Protein AF-A0A7S3DSL1-F1 (afdb_monomer_lite)

Structure (mmCIF, N/CA/C/O backbone):
data_AF-A0A7S3DSL1-F1
#
_entry.id   AF-A0A7S3DSL1-F1
#
loop_
_atom_site.group_PDB
_atom_site.id
_atom_site.type_symbol
_atom_site.label_atom_id
_atom_site.label_alt_id
_atom_site.label_comp_id
_atom_site.label_asym_id
_atom_site.label_entity_id
_atom_site.label_seq_id
_atom_site.pdbx_PDB_ins_code
_atom_site.Cartn_x
_atom_site.Cartn_y
_atom_site.Cartn_z
_atom_site.occupancy
_atom_site.B_iso_or_equiv
_atom_site.auth_seq_id
_atom_site.auth_comp_id
_atom_site.auth_asym_id
_atom_site.auth_atom_id
_atom_site.pdbx_PDB_model_num
ATOM 1 N N . THR A 1 1 ? 1.094 35.594 -38.031 1.00 37.84 1 THR A N 1
ATOM 2 C CA . THR A 1 1 ? 0.456 34.319 -37.638 1.00 37.84 1 THR A CA 1
ATOM 3 C C . THR A 1 1 ? 1.541 33.277 -37.412 1.00 37.84 1 THR A C 1
ATOM 5 O O . THR A 1 1 ? 2.030 32.707 -38.375 1.00 37.84 1 THR A O 1
ATOM 8 N N . LYS A 1 2 ? 2.041 33.123 -36.176 1.00 40.94 2 LYS A N 1
ATOM 9 C CA . LYS A 1 2 ? 3.107 32.158 -35.845 1.00 40.94 2 LYS A CA 1
ATOM 10 C C . LYS A 1 2 ? 2.460 30.848 -35.399 1.00 40.94 2 LYS A C 1
ATOM 12 O O . LYS A 1 2 ? 1.844 30.806 -34.340 1.00 40.94 2 LYS A O 1
ATOM 17 N N . ILE A 1 3 ? 2.588 29.812 -36.222 1.00 50.19 3 ILE A N 1
ATOM 18 C CA . ILE A 1 3 ? 2.214 28.439 -35.879 1.00 50.19 3 ILE A CA 1
ATOM 19 C C . ILE A 1 3 ? 3.211 27.966 -34.821 1.00 50.19 3 ILE A C 1
ATOM 21 O O . ILE A 1 3 ? 4.406 27.840 -35.081 1.00 50.19 3 ILE A O 1
ATOM 25 N N . ILE A 1 4 ? 2.729 27.792 -33.596 1.00 52.78 4 ILE A N 1
ATOM 26 C CA . ILE A 1 4 ? 3.523 27.283 -32.484 1.00 52.78 4 ILE A CA 1
ATOM 27 C C . ILE A 1 4 ? 3.650 25.774 -32.717 1.00 52.78 4 ILE A C 1
ATOM 29 O O . ILE A 1 4 ? 2.688 25.033 -32.537 1.00 52.78 4 ILE A O 1
ATOM 33 N N . ASN A 1 5 ? 4.819 25.329 -33.182 1.00 42.22 5 ASN A N 1
ATOM 34 C CA . ASN A 1 5 ? 5.156 23.913 -33.313 1.00 42.22 5 ASN A CA 1
ATOM 35 C C . ASN A 1 5 ? 5.112 23.248 -31.928 1.00 42.22 5 ASN A C 1
ATOM 37 O O . ASN A 1 5 ? 6.062 23.318 -31.149 1.00 42.22 5 ASN A O 1
ATOM 41 N N . MET A 1 6 ? 4.000 22.577 -31.635 1.00 46.66 6 MET A N 1
ATOM 42 C CA . MET A 1 6 ? 3.778 21.754 -30.439 1.00 46.66 6 MET A CA 1
ATOM 43 C C . MET A 1 6 ? 4.594 20.443 -30.440 1.00 46.66 6 MET A C 1
ATOM 45 O O . MET A 1 6 ? 4.378 19.577 -29.601 1.00 46.66 6 MET A O 1
ATOM 49 N N . SER A 1 7 ? 5.546 20.285 -31.363 1.00 47.56 7 SER A N 1
ATOM 50 C CA . SER A 1 7 ? 6.381 19.092 -31.553 1.00 47.56 7 SER A CA 1
ATOM 51 C C . SER A 1 7 ? 7.770 19.174 -30.895 1.00 47.56 7 SER A C 1
ATOM 53 O O . SER A 1 7 ? 8.514 18.199 -30.918 1.00 47.56 7 SER A O 1
ATOM 55 N N . ALA A 1 8 ? 8.137 20.300 -30.269 1.00 39.91 8 ALA A N 1
ATOM 56 C CA . ALA A 1 8 ? 9.506 20.555 -29.790 1.00 39.91 8 ALA A CA 1
ATOM 57 C C . ALA A 1 8 ? 9.797 20.177 -28.315 1.00 39.91 8 ALA A C 1
ATOM 59 O O . ALA A 1 8 ? 10.796 20.627 -27.755 1.00 39.91 8 ALA A O 1
ATOM 60 N N . ARG A 1 9 ? 8.963 19.357 -27.657 1.00 39.06 9 ARG A N 1
ATOM 61 C CA . ARG A 1 9 ? 9.247 18.820 -26.303 1.00 39.06 9 ARG A CA 1
ATOM 62 C C . ARG A 1 9 ? 8.997 17.313 -26.176 1.00 39.06 9 ARG A C 1
ATOM 64 O O . ARG A 1 9 ? 8.465 16.860 -25.170 1.00 39.06 9 ARG A O 1
ATOM 71 N N . TYR A 1 10 ? 9.391 16.519 -27.169 1.00 46.62 10 TYR A N 1
ATOM 72 C CA . TYR A 1 10 ? 9.489 15.068 -26.981 1.00 46.62 10 TYR A CA 1
ATOM 73 C C . TYR A 1 10 ? 10.858 14.715 -26.380 1.00 46.62 10 TYR A C 1
ATOM 75 O O . TYR A 1 10 ? 11.764 14.241 -27.060 1.00 46.62 10 TYR A O 1
ATOM 83 N N . THR A 1 11 ? 11.040 14.995 -25.089 1.00 53.00 11 THR A N 1
ATOM 84 C CA . THR A 1 11 ? 12.021 14.251 -24.289 1.00 53.00 11 THR A CA 1
ATOM 85 C C . THR A 1 11 ? 11.502 12.813 -24.173 1.00 53.00 11 THR A C 1
ATOM 87 O O . THR A 1 11 ? 10.331 12.660 -23.818 1.00 53.00 11 THR A O 1
ATOM 90 N N . PRO A 1 12 ? 12.295 11.762 -24.466 1.00 56.28 12 PRO A N 1
ATOM 91 C CA . PRO A 1 12 ? 11.848 10.384 -24.250 1.00 56.28 12 PRO A CA 1
ATOM 92 C C . PRO A 1 12 ? 11.369 10.265 -22.794 1.00 56.28 12 PRO A C 1
ATOM 94 O O . PRO A 1 12 ? 12.106 10.698 -21.906 1.00 56.28 12 PRO A O 1
ATOM 97 N N . PRO A 1 13 ? 10.145 9.770 -22.524 1.00 61.69 13 PRO A N 1
ATOM 98 C CA . PRO A 1 13 ? 9.436 10.143 -21.302 1.00 61.69 13 PRO A CA 1
ATOM 99 C C . PRO A 1 13 ? 10.166 9.730 -20.022 1.00 61.69 13 PRO A C 1
ATOM 101 O O . PRO A 1 13 ? 10.073 10.454 -19.045 1.00 61.69 13 PRO A O 1
ATOM 104 N N . PHE A 1 14 ? 10.978 8.670 -20.029 1.00 59.69 14 PHE A N 1
ATOM 105 C CA . PHE A 1 14 ? 11.899 8.328 -18.942 1.00 59.69 14 PHE A CA 1
ATOM 106 C C . PHE A 1 14 ? 13.030 7.445 -19.483 1.00 59.69 14 PHE A C 1
ATOM 108 O O . PHE A 1 14 ? 12.778 6.579 -20.325 1.00 59.69 14 PHE A O 1
ATOM 115 N N . SER A 1 15 ? 14.259 7.605 -18.977 1.00 70.44 15 SER A N 1
ATOM 116 C CA . SER A 1 15 ? 15.346 6.642 -19.221 1.00 70.44 15 SER A CA 1
ATOM 117 C C . SER A 1 15 ? 14.955 5.252 -18.698 1.00 70.44 15 SER A C 1
ATOM 119 O O . SER A 1 15 ? 14.213 5.138 -17.720 1.00 70.44 15 SER A O 1
ATOM 121 N N . VAL A 1 16 ? 15.479 4.180 -19.303 1.00 68.44 16 VAL A N 1
ATOM 122 C CA . VAL A 1 16 ? 15.173 2.783 -18.922 1.00 68.44 16 VAL A CA 1
ATOM 123 C C . VAL A 1 16 ? 15.426 2.536 -17.426 1.00 68.44 16 VAL A C 1
ATOM 125 O O . VAL A 1 16 ? 14.708 1.778 -16.776 1.00 68.44 16 VAL A O 1
ATOM 128 N N . THR A 1 17 ? 16.415 3.223 -16.848 1.00 69.44 17 THR A N 1
ATOM 129 C CA . THR A 1 17 ? 16.715 3.179 -15.409 1.00 69.44 17 THR A CA 1
ATOM 130 C C . THR A 1 17 ? 15.630 3.855 -14.568 1.00 69.44 17 THR A C 1
ATOM 132 O O . THR A 1 17 ? 15.225 3.313 -13.544 1.00 69.44 17 THR A O 1
ATOM 135 N N . GLN A 1 18 ? 15.107 5.002 -15.007 1.00 69.88 18 GLN A N 1
ATOM 136 C CA . GLN A 1 18 ? 14.038 5.714 -14.298 1.00 69.88 18 GLN A CA 1
ATOM 137 C C . GLN A 1 18 ? 12.729 4.913 -14.310 1.00 69.88 18 GLN A C 1
ATOM 139 O O . GLN A 1 18 ? 12.065 4.828 -13.280 1.00 69.88 18 GLN A O 1
ATOM 144 N N . GLN A 1 19 ? 12.404 4.242 -15.420 1.00 66.69 19 GLN A N 1
ATOM 145 C CA . GLN A 1 19 ? 11.225 3.367 -15.510 1.00 66.69 19 GLN A CA 1
ATOM 146 C C . GLN A 1 19 ? 11.298 2.196 -14.517 1.00 66.69 19 GLN A C 1
ATOM 148 O O . GLN A 1 19 ? 10.301 1.852 -13.883 1.00 66.69 19 GLN A O 1
ATOM 153 N N . LYS A 1 20 ? 12.489 1.612 -14.323 1.00 67.75 20 LYS A N 1
ATOM 154 C CA . LYS A 1 20 ? 12.708 0.544 -13.332 1.00 67.75 20 LYS A CA 1
ATOM 155 C C . LYS A 1 20 ? 12.532 1.039 -11.898 1.00 67.75 20 LYS A C 1
ATOM 157 O O . LYS A 1 20 ? 11.908 0.355 -11.091 1.00 67.75 20 LYS A O 1
ATOM 162 N N . VAL A 1 21 ? 13.054 2.226 -11.582 1.00 74.25 21 VAL A N 1
ATOM 163 C CA . VAL A 1 21 ? 12.920 2.820 -10.242 1.00 74.25 21 VAL A CA 1
ATOM 164 C C . VAL A 1 21 ? 11.455 3.119 -9.935 1.00 74.25 21 VAL A C 1
ATOM 166 O O . VAL A 1 21 ? 10.965 2.721 -8.881 1.00 74.25 21 VAL A O 1
ATOM 169 N N . LEU A 1 22 ? 10.727 3.720 -10.877 1.00 71.50 22 LEU A N 1
ATOM 170 C CA . LEU A 1 22 ? 9.297 4.008 -10.728 1.00 71.50 22 LEU A CA 1
ATOM 171 C C . LEU A 1 22 ? 8.450 2.742 -10.538 1.00 71.50 22 LEU A C 1
ATOM 173 O O . LEU A 1 22 ? 7.435 2.789 -9.853 1.00 71.50 22 LEU A O 1
ATOM 177 N N . ALA A 1 23 ? 8.880 1.603 -11.086 1.00 72.50 23 ALA A N 1
ATOM 178 C CA . ALA A 1 23 ? 8.221 0.319 -10.873 1.00 72.50 23 ALA A CA 1
ATOM 179 C C . ALA A 1 23 ? 8.539 -0.320 -9.505 1.00 72.50 23 ALA A C 1
ATOM 181 O O . ALA A 1 23 ? 7.734 -1.095 -8.981 1.00 72.50 23 ALA A O 1
ATOM 182 N N . PHE A 1 24 ? 9.708 -0.027 -8.927 1.00 76.75 24 PHE A N 1
ATOM 183 C CA . PHE A 1 24 ? 10.189 -0.653 -7.691 1.00 76.75 24 PHE A CA 1
ATOM 184 C C . PHE A 1 24 ? 9.852 0.146 -6.426 1.00 76.75 24 PHE A C 1
ATOM 186 O O . PHE A 1 24 ? 9.494 -0.447 -5.410 1.00 76.75 24 PHE A O 1
ATOM 193 N N . VAL A 1 25 ? 9.899 1.479 -6.494 1.00 78.81 25 VAL A N 1
ATOM 194 C CA . VAL A 1 25 ? 9.523 2.386 -5.393 1.00 78.81 25 VAL A CA 1
ATOM 195 C C . VAL A 1 25 ? 8.156 2.040 -4.786 1.00 78.81 25 VAL A C 1
ATOM 197 O O . VAL A 1 25 ? 8.104 1.794 -3.579 1.00 78.81 25 VAL A O 1
ATOM 200 N N . PRO A 1 26 ? 7.060 1.928 -5.567 1.00 76.44 26 PRO A N 1
ATOM 201 C CA . PRO A 1 26 ? 5.760 1.606 -4.997 1.00 76.44 26 PRO A CA 1
ATOM 202 C C . PRO A 1 26 ? 5.740 0.212 -4.375 1.00 76.44 26 PRO A C 1
ATOM 204 O O . PRO A 1 26 ? 4.996 0.012 -3.428 1.00 76.44 26 PRO A O 1
ATOM 207 N N . LYS A 1 27 ? 6.574 -0.741 -4.812 1.00 77.00 27 LYS A N 1
ATOM 208 C CA . LYS A 1 27 ? 6.649 -2.063 -4.175 1.00 77.00 27 LYS A CA 1
ATOM 209 C C . LYS A 1 27 ? 7.203 -1.937 -2.759 1.00 77.00 27 LYS A C 1
ATOM 211 O O . LYS A 1 27 ? 6.514 -2.291 -1.809 1.00 77.00 27 LYS A O 1
ATOM 216 N N . VAL A 1 28 ? 8.390 -1.352 -2.598 1.00 80.69 28 VAL A N 1
ATOM 217 C CA . VAL A 1 28 ? 9.046 -1.250 -1.281 1.00 80.69 28 VAL A CA 1
ATOM 218 C C . VAL A 1 28 ? 8.201 -0.447 -0.291 1.00 80.69 28 VAL A C 1
ATOM 220 O O . VAL A 1 28 ? 7.955 -0.906 0.829 1.00 80.69 28 VAL A O 1
ATOM 223 N N . THR A 1 29 ? 7.687 0.710 -0.712 1.00 82.50 29 THR A N 1
ATOM 224 C CA . THR A 1 29 ? 6.829 1.544 0.141 1.00 82.50 29 THR A CA 1
ATOM 225 C C . THR A 1 29 ? 5.541 0.813 0.526 1.00 82.50 29 THR A C 1
ATOM 227 O O . THR A 1 29 ? 5.133 0.859 1.686 1.00 82.50 29 THR A O 1
ATOM 230 N N . SER A 1 30 ? 4.943 0.061 -0.404 1.00 78.62 30 SER A N 1
ATOM 231 C CA . SER A 1 30 ? 3.721 -0.700 -0.122 1.00 78.62 30 SER A CA 1
ATOM 232 C C . SER A 1 30 ? 3.956 -1.888 0.799 1.00 78.62 30 SER A C 1
ATOM 234 O O . SER A 1 30 ? 3.112 -2.152 1.648 1.00 78.62 30 SER A O 1
ATOM 236 N N . SER A 1 31 ? 5.087 -2.596 0.690 1.00 82.94 31 SER A N 1
ATOM 237 C CA . SER A 1 31 ? 5.396 -3.687 1.626 1.00 82.94 31 SER A CA 1
ATOM 238 C C . SER A 1 31 ? 5.512 -3.191 3.063 1.00 82.94 31 SER A C 1
ATOM 240 O O . SER A 1 31 ? 4.964 -3.818 3.967 1.00 82.94 31 SER A O 1
ATOM 242 N N . LEU A 1 32 ? 6.165 -2.043 3.273 1.00 83.75 32 LEU A N 1
ATOM 243 C CA . LEU A 1 32 ? 6.340 -1.486 4.610 1.00 83.75 32 LEU A CA 1
ATOM 244 C C . LEU A 1 32 ? 5.003 -1.005 5.194 1.00 83.75 32 LEU A C 1
ATOM 246 O O . LEU A 1 32 ? 4.693 -1.317 6.344 1.00 83.75 32 LEU A O 1
ATOM 250 N N . SER A 1 33 ? 4.184 -0.320 4.386 1.00 82.81 33 SER A N 1
ATOM 251 C CA . SER A 1 33 ? 2.845 0.124 4.804 1.00 82.81 33 SER A CA 1
ATOM 252 C C . SER A 1 33 ? 1.921 -1.061 5.089 1.00 82.81 33 SER A C 1
ATOM 254 O O . SER A 1 33 ? 1.276 -1.114 6.133 1.00 82.81 33 SER A O 1
ATOM 256 N N . GLY A 1 34 ? 1.925 -2.071 4.212 1.00 83.50 34 GLY A N 1
ATOM 257 C CA . GLY A 1 34 ? 1.122 -3.281 4.372 1.00 83.50 34 GLY A CA 1
ATOM 258 C C . GLY A 1 34 ? 1.471 -4.051 5.645 1.00 83.50 34 GLY A C 1
ATOM 259 O O . GLY A 1 34 ? 0.570 -4.497 6.353 1.00 83.50 34 GLY A O 1
ATOM 260 N N . MET A 1 35 ? 2.758 -4.157 5.991 1.00 86.06 35 MET A N 1
ATOM 261 C CA . MET A 1 35 ? 3.186 -4.785 7.247 1.00 86.06 35 MET A CA 1
ATOM 262 C C . MET A 1 35 ? 2.684 -4.022 8.480 1.00 86.06 35 MET A C 1
ATOM 264 O O . MET A 1 35 ? 2.187 -4.650 9.416 1.00 86.06 35 MET A O 1
ATOM 268 N N . GLY A 1 36 ? 2.761 -2.687 8.477 1.00 83.06 36 GLY A N 1
ATOM 269 C CA . GLY A 1 36 ? 2.246 -1.856 9.572 1.00 83.06 36 GLY A CA 1
ATO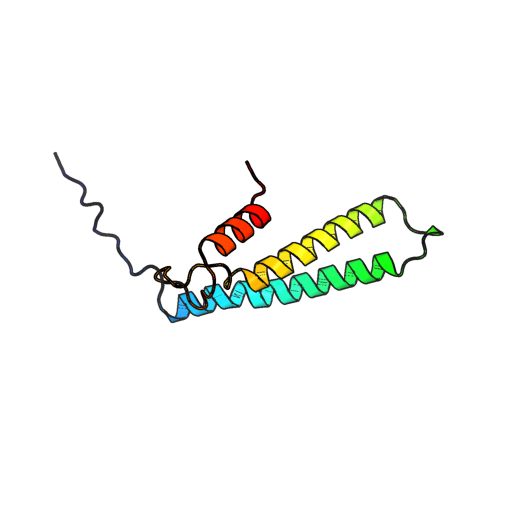M 270 C C . GLY A 1 36 ? 0.728 -1.972 9.734 1.00 83.06 36 GLY A C 1
ATOM 271 O O . GLY A 1 36 ? 0.230 -2.179 10.842 1.00 83.06 36 GLY A O 1
ATOM 272 N N . ALA A 1 37 ? -0.009 -1.931 8.625 1.00 83.50 37 ALA A N 1
ATOM 273 C CA . ALA A 1 37 ? -1.461 -2.073 8.618 1.00 83.50 37 ALA A CA 1
ATOM 274 C C . ALA A 1 37 ? -1.916 -3.465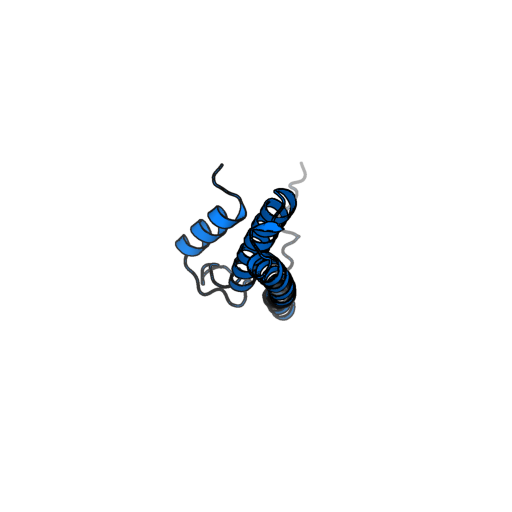 9.093 1.00 83.50 37 ALA A C 1
ATOM 276 O O . ALA A 1 37 ? -2.835 -3.579 9.909 1.00 83.50 37 ALA A O 1
ATOM 277 N N . LEU A 1 38 ? -1.231 -4.528 8.654 1.00 83.94 38 LEU A N 1
ATOM 278 C CA . LEU A 1 38 ? -1.491 -5.895 9.111 1.00 83.94 38 LEU A CA 1
ATOM 279 C C . LEU A 1 38 ? -1.223 -6.059 10.610 1.00 83.94 38 LEU A C 1
ATOM 281 O O . LEU A 1 38 ? -2.003 -6.732 11.284 1.00 83.94 38 LEU A O 1
ATOM 285 N N . TYR A 1 39 ? -0.169 -5.434 11.140 1.00 87.75 39 TYR A N 1
ATOM 286 C CA . TYR A 1 39 ? 0.137 -5.474 12.570 1.00 87.75 39 TYR A CA 1
ATOM 287 C C . TYR A 1 39 ? -0.979 -4.833 13.408 1.00 87.75 39 TYR A C 1
ATOM 289 O O . TYR A 1 39 ? -1.471 -5.453 14.351 1.00 87.75 39 TYR A O 1
ATOM 297 N N . ILE A 1 40 ? -1.456 -3.647 13.013 1.00 84.00 40 ILE A N 1
ATOM 298 C CA . ILE A 1 40 ? -2.571 -2.958 13.685 1.00 84.00 40 ILE A CA 1
ATOM 299 C C . ILE A 1 40 ? -3.861 -3.786 13.590 1.00 84.00 40 ILE A C 1
ATOM 301 O O . ILE A 1 40 ? -4.577 -3.950 14.580 1.00 84.00 40 ILE A O 1
ATOM 305 N N . CYS A 1 41 ? -4.147 -4.372 12.424 1.00 83.06 41 CYS A N 1
ATOM 306 C CA . CYS A 1 41 ? -5.287 -5.274 12.270 1.00 83.06 41 CYS A CA 1
ATOM 307 C C . CYS A 1 41 ? -5.191 -6.492 13.201 1.00 83.06 41 CYS A C 1
ATOM 309 O O . CYS A 1 41 ? -6.182 -6.844 13.843 1.00 83.06 41 CYS A O 1
ATOM 311 N N . GLN A 1 42 ? -4.025 -7.137 13.299 1.00 86.19 42 GLN A N 1
ATOM 312 C CA . GLN A 1 42 ? -3.824 -8.282 14.191 1.00 86.19 42 GLN A CA 1
ATOM 313 C C . GLN A 1 42 ? -3.990 -7.902 15.665 1.00 86.19 42 GLN A C 1
ATOM 315 O O . GLN A 1 42 ? -4.609 -8.662 16.413 1.00 86.19 42 GLN A O 1
ATOM 320 N N . ASP A 1 43 ? -3.493 -6.734 16.068 1.00 86.31 43 ASP A N 1
ATOM 321 C CA . ASP A 1 43 ? -3.622 -6.223 17.433 1.00 86.31 43 ASP A CA 1
ATOM 322 C C . ASP A 1 43 ? -5.100 -6.007 17.818 1.00 86.31 43 ASP A C 1
ATOM 324 O O . ASP A 1 43 ? -5.594 -6.549 18.813 1.00 86.31 43 ASP A O 1
ATOM 328 N N . ILE A 1 44 ? -5.872 -5.352 16.944 1.00 82.44 44 ILE A N 1
ATOM 329 C CA . ILE A 1 44 ? -7.311 -5.117 17.148 1.00 82.44 44 ILE A CA 1
ATOM 330 C C . ILE A 1 44 ? -8.111 -6.433 17.138 1.00 82.44 44 ILE A C 1
ATOM 332 O O . ILE A 1 44 ? -9.067 -6.600 17.909 1.00 82.44 44 ILE A O 1
ATOM 336 N N . LEU A 1 45 ? -7.734 -7.393 16.285 1.00 81.50 45 LEU A N 1
ATOM 337 C CA . LEU A 1 45 ? -8.388 -8.704 16.213 1.00 81.50 45 LEU A CA 1
ATOM 338 C C . LEU A 1 45 ? -8.091 -9.583 17.434 1.00 81.50 45 LEU A C 1
ATOM 340 O O . LEU A 1 45 ? -8.981 -10.327 17.857 1.00 81.50 45 LEU A O 1
ATOM 344 N N . ARG A 1 46 ? -6.901 -9.478 18.032 1.00 85.56 46 ARG A N 1
ATOM 345 C CA . ARG A 1 46 ? -6.541 -10.186 19.273 1.00 85.56 46 ARG A CA 1
ATOM 346 C C . ARG A 1 46 ? -7.156 -9.557 20.523 1.00 85.56 46 ARG A C 1
ATOM 348 O O . ARG A 1 46 ? -7.288 -10.239 21.538 1.00 85.56 46 ARG A O 1
ATOM 355 N N . MET A 1 47 ? -7.598 -8.300 20.457 1.00 82.56 47 MET A N 1
ATOM 356 C CA . MET A 1 47 ? -8.248 -7.638 21.585 1.00 82.56 47 MET A CA 1
ATOM 357 C C . MET A 1 47 ? -9.603 -8.299 21.931 1.00 82.56 47 MET A C 1
ATOM 359 O O . MET A 1 47 ? -10.444 -8.494 21.037 1.00 82.56 47 MET A O 1
ATOM 363 N N . PRO A 1 48 ? -9.862 -8.617 23.218 1.00 79.25 48 PRO A N 1
ATOM 364 C CA . PRO A 1 48 ? -11.106 -9.247 23.648 1.00 79.25 48 PRO A CA 1
ATOM 365 C C . PRO A 1 48 ? -12.313 -8.354 23.352 1.00 79.25 48 PRO A C 1
ATOM 367 O O . PRO A 1 48 ? -12.271 -7.138 23.549 1.00 79.25 48 PRO A O 1
ATOM 370 N N . ARG A 1 49 ? -13.428 -8.964 22.920 1.00 72.69 49 ARG A N 1
ATOM 371 C CA . ARG A 1 49 ? -14.660 -8.248 22.526 1.00 72.69 49 ARG A CA 1
ATOM 372 C C . ARG A 1 49 ? -15.177 -7.286 23.602 1.00 72.69 49 ARG A C 1
ATOM 374 O O . ARG A 1 49 ? -15.711 -6.244 23.246 1.00 72.69 49 ARG A O 1
ATOM 381 N N . SER A 1 50 ? -14.945 -7.590 24.880 1.00 75.06 50 SER A N 1
ATOM 382 C CA . SER A 1 50 ? -15.316 -6.737 26.018 1.00 75.06 50 SER A CA 1
ATOM 383 C C . SER A 1 50 ? -14.604 -5.376 26.049 1.00 75.06 50 SER A C 1
ATOM 385 O O . SER A 1 50 ? -15.102 -4.468 26.705 1.00 75.06 50 SER A O 1
ATOM 387 N N . LYS A 1 51 ? -13.456 -5.220 25.373 1.00 75.12 51 LYS A N 1
ATOM 388 C CA . LYS A 1 51 ? -12.682 -3.964 25.313 1.00 75.12 51 LYS A CA 1
ATOM 389 C C . LYS A 1 51 ? -12.778 -3.255 23.954 1.00 75.12 51 LYS A C 1
ATOM 391 O O . LYS A 1 51 ? -12.207 -2.182 23.781 1.00 75.12 51 LYS A O 1
ATOM 396 N N . ARG A 1 52 ? -13.512 -3.819 22.983 1.00 75.69 52 ARG A N 1
ATOM 397 C CA . ARG A 1 52 ? -13.668 -3.225 21.645 1.00 75.69 52 ARG A CA 1
ATOM 398 C C . ARG A 1 52 ? -14.670 -2.077 21.669 1.00 75.69 52 ARG A C 1
ATOM 400 O O . ARG A 1 52 ? -15.862 -2.276 21.438 1.00 75.69 52 ARG A O 1
ATOM 407 N N . THR A 1 53 ? -14.168 -0.868 21.890 1.00 81.38 53 THR A N 1
ATOM 408 C CA . THR A 1 53 ? -14.947 0.357 21.681 1.00 81.38 53 THR A CA 1
ATOM 409 C C . THR A 1 53 ? -15.222 0.571 20.181 1.00 81.38 53 THR A C 1
ATOM 411 O O . THR A 1 53 ? -14.480 0.054 19.336 1.00 81.38 53 THR A O 1
ATOM 414 N N . PRO A 1 54 ? -16.275 1.321 19.802 1.00 83.88 54 PRO A N 1
ATOM 415 C CA . PRO A 1 54 ? -16.561 1.634 18.396 1.00 83.88 54 PRO A CA 1
ATOM 416 C C . PRO A 1 54 ? -15.376 2.301 17.678 1.00 83.88 54 PRO A C 1
ATOM 418 O O . PRO A 1 54 ? -15.165 2.049 16.495 1.00 83.88 54 PRO A O 1
ATOM 421 N N . TYR A 1 55 ? -14.543 3.055 18.403 1.00 84.00 55 TYR A N 1
ATOM 422 C CA . TYR A 1 55 ? -13.315 3.650 17.875 1.00 84.00 55 TYR A CA 1
ATOM 423 C C . TYR A 1 55 ? -12.328 2.597 17.343 1.00 84.00 55 TYR A C 1
ATOM 425 O O . TYR A 1 55 ? -11.856 2.710 16.217 1.00 84.00 55 TYR A O 1
ATOM 433 N N . HIS A 1 56 ? -12.101 1.506 18.083 1.00 81.25 56 HIS A N 1
ATOM 434 C CA . HIS A 1 56 ? -11.227 0.415 17.631 1.00 81.25 56 HIS A CA 1
ATOM 435 C C . HIS A 1 56 ? -11.772 -0.292 16.382 1.00 81.25 56 HIS A C 1
ATOM 437 O O . HIS A 1 56 ? -10.996 -0.782 15.565 1.00 81.25 56 HIS A O 1
ATOM 443 N N . ARG A 1 57 ? -13.101 -0.340 16.198 1.00 80.50 57 ARG A N 1
ATOM 444 C CA . ARG A 1 57 ? -13.699 -0.896 14.972 1.00 80.50 57 ARG A CA 1
ATOM 445 C C . ARG A 1 57 ? -13.436 0.001 13.765 1.00 80.50 57 ARG A C 1
ATOM 447 O O . ARG A 1 57 ? -13.086 -0.521 12.714 1.00 80.50 57 ARG A O 1
ATOM 454 N N . LEU A 1 58 ? -13.568 1.319 13.922 1.00 86.75 58 LEU A N 1
ATOM 455 C CA . LEU A 1 58 ? -13.276 2.286 12.859 1.00 86.75 58 LEU A CA 1
ATOM 456 C C . LEU A 1 58 ? -11.798 2.248 12.463 1.00 86.75 58 LEU A C 1
ATOM 458 O O . LEU A 1 58 ? -11.493 2.121 11.280 1.00 86.75 58 LEU A O 1
ATOM 462 N N . VAL A 1 59 ? -10.894 2.265 13.449 1.00 85.19 59 VAL A N 1
ATOM 463 C CA . VAL A 1 59 ? -9.448 2.139 13.210 1.00 85.19 59 VAL A CA 1
ATOM 464 C C . VAL A 1 59 ? -9.129 0.805 12.530 1.00 85.19 59 VAL A C 1
ATOM 466 O O . VAL A 1 59 ? -8.382 0.781 11.560 1.00 85.19 59 VAL A O 1
ATOM 469 N N . GLY A 1 60 ? -9.764 -0.293 12.951 1.00 83.19 60 GLY A N 1
ATOM 470 C CA . GLY A 1 60 ? -9.578 -1.603 12.325 1.00 83.19 60 GLY A CA 1
ATOM 471 C C . GLY A 1 60 ? -10.026 -1.657 10.862 1.00 83.19 60 GLY A C 1
ATOM 472 O O . GLY A 1 60 ? -9.318 -2.224 10.036 1.00 83.19 60 GLY A O 1
ATOM 473 N N . VAL A 1 61 ? -11.168 -1.050 10.520 1.00 85.31 61 VAL A N 1
ATOM 474 C CA . VAL A 1 61 ? -11.638 -0.966 9.123 1.00 85.31 61 VAL A CA 1
ATOM 475 C C . VAL A 1 61 ? -10.721 -0.070 8.290 1.00 85.31 61 VAL A C 1
ATOM 477 O O . VAL A 1 61 ? -10.403 -0.414 7.154 1.00 85.31 61 VAL A O 1
ATOM 480 N N . MET A 1 62 ? -10.253 1.044 8.853 1.00 85.06 62 MET A N 1
ATOM 481 C CA . MET A 1 62 ? -9.339 1.959 8.172 1.00 85.06 62 MET A CA 1
ATOM 482 C C . MET A 1 62 ? -7.986 1.296 7.877 1.00 85.06 62 MET A C 1
ATOM 484 O O . MET A 1 62 ? -7.519 1.350 6.742 1.00 85.06 62 MET A O 1
ATOM 488 N N . SER A 1 63 ? -7.403 0.585 8.846 1.00 84.12 63 SER A N 1
ATOM 489 C CA . SER A 1 63 ? -6.173 -0.194 8.640 1.00 84.12 63 SER A CA 1
ATOM 490 C C . SER A 1 63 ? -6.373 -1.371 7.682 1.00 84.12 63 SER A C 1
ATOM 492 O O . SER A 1 63 ? -5.478 -1.680 6.900 1.00 84.12 63 SER A O 1
ATOM 494 N N . LEU A 1 64 ? -7.549 -2.009 7.678 1.00 83.75 64 LEU A N 1
ATOM 495 C CA . LEU A 1 64 ? -7.856 -3.068 6.715 1.00 83.75 64 LEU A CA 1
ATOM 496 C C . LEU A 1 64 ? -7.874 -2.529 5.279 1.00 83.75 64 LEU A C 1
ATOM 498 O O . LEU A 1 64 ? -7.313 -3.154 4.381 1.00 83.75 64 LEU A O 1
ATOM 502 N N . MET A 1 65 ? -8.492 -1.366 5.064 1.00 84.25 65 MET A N 1
ATOM 503 C CA . MET A 1 65 ? -8.507 -0.718 3.751 1.00 84.25 65 MET A CA 1
ATOM 504 C C . MET A 1 65 ? -7.110 -0.269 3.317 1.00 84.25 65 MET A C 1
ATOM 506 O O . MET A 1 65 ? -6.768 -0.433 2.147 1.00 84.25 65 MET A O 1
ATOM 510 N N . ASP A 1 66 ? -6.280 0.209 4.247 1.00 84.62 66 ASP A N 1
ATOM 511 C CA . ASP A 1 66 ? -4.876 0.534 3.970 1.00 84.62 66 ASP A CA 1
ATOM 512 C C . ASP A 1 66 ? -4.076 -0.706 3.535 1.00 84.62 66 ASP A C 1
ATOM 514 O O . ASP A 1 66 ? -3.358 -0.667 2.537 1.00 84.62 66 ASP A O 1
ATOM 518 N N . ALA A 1 67 ? -4.283 -1.854 4.191 1.00 81.69 67 ALA A N 1
ATOM 519 C CA . ALA A 1 67 ? -3.653 -3.115 3.797 1.00 81.69 67 ALA A CA 1
ATOM 520 C C . ALA A 1 67 ? -4.071 -3.565 2.382 1.00 81.69 67 ALA A C 1
ATOM 522 O O . ALA A 1 67 ? -3.235 -4.034 1.603 1.00 81.69 67 ALA A O 1
ATOM 523 N N . VAL A 1 68 ? -5.345 -3.383 2.014 1.00 82.81 68 VAL A N 1
ATOM 524 C CA . VAL A 1 68 ? -5.839 -3.654 0.651 1.00 82.81 68 VAL A CA 1
ATOM 525 C C . VAL A 1 68 ? -5.196 -2.700 -0.363 1.00 82.81 68 VAL A C 1
ATOM 527 O O . VAL A 1 68 ? -4.751 -3.140 -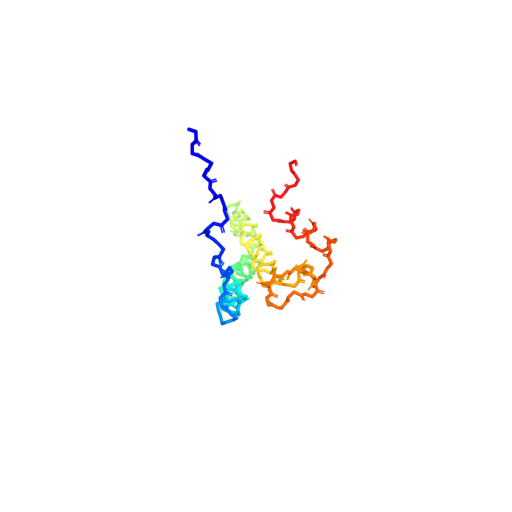1.428 1.00 82.81 68 VAL A O 1
ATOM 530 N N . PHE A 1 69 ? -5.079 -1.412 -0.031 1.00 79.75 69 PHE A N 1
ATOM 531 C CA . PHE A 1 69 ? -4.419 -0.414 -0.878 1.00 79.75 69 PHE A CA 1
ATOM 532 C C . PHE A 1 69 ? -2.919 -0.673 -1.049 1.00 79.75 69 PHE A C 1
ATOM 534 O O . PHE A 1 69 ? -2.390 -0.514 -2.154 1.00 79.75 69 PHE A O 1
ATOM 541 N N . ALA A 1 70 ? -2.242 -1.126 0.004 1.00 81.25 70 ALA A N 1
ATOM 542 C CA . ALA A 1 70 ? -0.856 -1.572 -0.046 1.00 81.25 70 ALA A CA 1
ATOM 543 C C . ALA A 1 70 ? -0.704 -2.803 -0.957 1.00 81.25 70 ALA A C 1
ATOM 545 O O . ALA A 1 70 ? 0.171 -2.830 -1.825 1.00 81.25 70 ALA A O 1
ATOM 546 N N . GLY A 1 71 ? -1.608 -3.784 -0.854 1.00 78.88 71 GLY A N 1
ATOM 547 C CA . GLY A 1 71 ? -1.644 -4.940 -1.756 1.00 78.88 71 GLY A CA 1
ATOM 548 C C . GLY A 1 71 ? -1.843 -4.542 -3.223 1.00 78.88 71 GLY A C 1
ATOM 549 O O . GLY A 1 71 ? -1.098 -4.979 -4.101 1.00 78.88 71 GLY A O 1
ATOM 550 N N . LYS A 1 72 ? -2.785 -3.635 -3.500 1.00 75.88 72 LYS A N 1
ATOM 551 C CA . LYS A 1 72 ? -2.994 -3.074 -4.843 1.00 75.88 72 LYS A CA 1
ATOM 552 C C . LYS A 1 72 ? -1.742 -2.356 -5.353 1.00 75.88 72 LYS A C 1
ATOM 554 O O . LYS A 1 72 ? -1.344 -2.553 -6.497 1.00 75.88 72 LYS A O 1
ATOM 559 N N . SER A 1 73 ? -1.117 -1.531 -4.522 1.00 74.44 73 SER A N 1
ATOM 560 C CA . SER A 1 73 ? 0.062 -0.743 -4.893 1.00 74.44 73 SER A CA 1
ATOM 561 C C . SER A 1 73 ? 1.293 -1.622 -5.146 1.00 74.44 73 SER A C 1
ATOM 563 O O . SER A 1 73 ? 2.066 -1.342 -6.063 1.00 74.44 73 SER A O 1
ATOM 565 N N . TRP A 1 74 ? 1.413 -2.757 -4.454 1.00 73.44 74 TRP A N 1
ATOM 566 C CA . TRP A 1 74 ? 2.406 -3.794 -4.752 1.00 73.44 74 TRP A CA 1
ATOM 567 C C . TRP A 1 74 ? 2.211 -4.421 -6.142 1.00 73.44 74 TRP A C 1
ATOM 569 O O . TRP A 1 74 ? 3.174 -4.634 -6.896 1.00 73.44 74 TRP A O 1
ATOM 579 N N . VAL A 1 75 ? 0.948 -4.683 -6.489 1.00 72.00 75 VAL A N 1
ATOM 580 C CA . VAL A 1 75 ? 0.542 -5.283 -7.765 1.00 72.00 75 VAL A CA 1
ATOM 581 C C . VAL A 1 75 ? 0.447 -4.238 -8.884 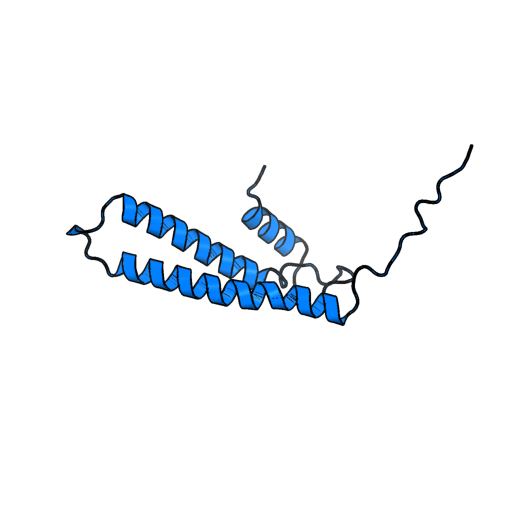1.00 72.00 75 VAL A C 1
ATOM 583 O O . VAL A 1 75 ? 0.454 -4.629 -10.036 1.00 72.00 75 VAL A O 1
ATOM 586 N N . SER A 1 76 ? 0.454 -2.932 -8.594 1.00 67.75 76 SER A N 1
ATOM 587 C CA . SER A 1 76 ? 0.159 -1.818 -9.527 1.00 67.75 76 SER A CA 1
ATOM 588 C C . SER A 1 76 ? 0.908 -1.814 -10.864 1.00 67.75 76 SER A C 1
ATOM 590 O O . SER A 1 76 ? 0.399 -1.289 -11.849 1.00 67.75 76 SER A O 1
ATOM 592 N N . THR A 1 77 ? 2.085 -2.430 -10.925 1.00 65.81 77 THR A N 1
ATOM 593 C CA . THR A 1 77 ? 2.896 -2.563 -12.146 1.00 65.81 77 THR A CA 1
ATOM 594 C C . THR A 1 77 ? 2.472 -3.727 -13.040 1.00 65.81 77 THR A C 1
ATOM 596 O O . THR A 1 77 ? 2.728 -3.703 -14.238 1.00 65.81 77 THR A O 1
ATOM 599 N N . TRP A 1 78 ? 1.803 -4.736 -12.486 1.00 67.31 78 TRP A N 1
ATOM 600 C CA . TRP A 1 78 ? 1.345 -5.920 -13.207 1.00 67.31 78 TRP A CA 1
ATOM 601 C C . TRP A 1 78 ? 0.067 -5.744 -14.040 1.00 67.31 78 TRP A C 1
ATOM 603 O O . TRP A 1 78 ? 0.062 -6.308 -15.126 1.00 67.31 78 TRP A O 1
ATOM 613 N N . PRO A 1 79 ? -0.986 -4.997 -13.640 1.00 67.19 79 PRO A N 1
ATOM 614 C CA . PRO A 1 79 ? -2.214 -4.857 -14.427 1.00 67.19 79 PRO A CA 1
ATOM 615 C C . PRO A 1 79 ? -2.063 -3.932 -15.642 1.00 67.19 79 PRO A C 1
ATOM 617 O O . PRO A 1 79 ? -3.019 -3.746 -16.390 1.00 67.19 79 PRO A O 1
ATOM 620 N N . ILE A 1 80 ? -0.887 -3.329 -15.835 1.00 69.56 80 ILE A N 1
ATOM 621 C CA . ILE A 1 80 ? -0.601 -2.474 -16.986 1.00 69.56 80 ILE A CA 1
ATOM 622 C C . ILE A 1 80 ? -0.451 -3.366 -18.232 1.00 69.56 80 ILE A C 1
ATOM 624 O O . ILE A 1 80 ? 0.268 -4.373 -18.153 1.00 69.56 80 ILE A O 1
ATOM 628 N N . PRO A 1 81 ? -1.111 -3.037 -19.363 1.00 67.31 81 PRO A N 1
ATOM 629 C CA . PRO A 1 81 ? -1.028 -3.836 -20.578 1.00 67.31 81 PRO A CA 1
ATOM 630 C C . PRO A 1 81 ? 0.404 -3.916 -21.117 1.00 67.31 81 PRO A C 1
ATOM 632 O O . PRO A 1 81 ? 1.144 -2.932 -21.105 1.00 67.31 81 PRO A O 1
ATOM 635 N N . GLN A 1 82 ? 0.795 -5.095 -21.605 1.00 63.47 82 GLN A N 1
ATOM 636 C CA . GLN A 1 82 ? 2.155 -5.366 -22.104 1.00 63.47 82 GLN A CA 1
ATOM 637 C C . GLN A 1 82 ? 2.569 -4.461 -23.273 1.00 63.47 82 GLN A C 1
ATOM 639 O O . GLN A 1 82 ? 3.753 -4.214 -23.476 1.00 63.47 82 GLN A O 1
ATOM 644 N N . GLU A 1 83 ? 1.590 -3.933 -24.006 1.00 64.62 83 GLU A N 1
ATOM 645 C CA . GLU A 1 83 ? 1.800 -3.084 -25.181 1.00 64.62 83 GLU A CA 1
ATOM 646 C C . GLU A 1 83 ? 1.992 -1.600 -24.842 1.00 64.62 83 GLU A C 1
ATOM 648 O O . GLU A 1 83 ? 2.139 -0.772 -25.738 1.00 64.62 83 GLU A O 1
ATOM 653 N N . THR A 1 84 ? 2.004 -1.235 -23.555 1.00 65.19 84 THR A N 1
ATOM 654 C CA . THR A 1 84 ? 2.195 0.163 -23.156 1.00 65.19 84 THR A CA 1
ATOM 655 C C . THR A 1 84 ? 3.666 0.555 -23.335 1.00 65.19 84 THR A C 1
ATOM 657 O O . THR A 1 84 ? 4.526 0.021 -22.623 1.00 65.19 84 THR A O 1
ATOM 660 N N . PRO A 1 85 ? 4.003 1.489 -24.246 1.00 59.25 85 PRO A N 1
ATOM 661 C CA . PRO A 1 85 ? 5.383 1.918 -24.402 1.00 59.25 85 PRO A CA 1
ATOM 662 C C . PRO A 1 85 ? 5.849 2.622 -23.117 1.00 59.25 85 PRO A C 1
ATOM 664 O O . PRO A 1 85 ? 5.082 3.339 -22.476 1.00 59.25 85 PRO A O 1
ATOM 667 N N . PHE A 1 86 ? 7.123 2.436 -22.754 1.00 61.69 86 PHE A N 1
ATOM 668 C CA . PHE A 1 86 ? 7.786 3.087 -21.607 1.00 61.69 86 PHE A CA 1
ATOM 669 C C . PHE A 1 86 ? 7.394 2.594 -20.199 1.00 61.69 86 PHE A C 1
ATOM 671 O O . PHE A 1 86 ? 7.637 3.302 -19.218 1.00 61.69 86 PHE A O 1
ATOM 678 N N . VAL A 1 87 ? 6.847 1.379 -20.067 1.00 61.31 87 VAL A N 1
ATOM 679 C CA . VAL A 1 87 ? 6.558 0.760 -18.761 1.00 61.31 87 VAL A CA 1
ATOM 680 C C . VAL A 1 87 ? 7.344 -0.537 -18.577 1.00 61.31 87 VAL A C 1
ATOM 682 O O . VAL A 1 87 ? 7.237 -1.472 -19.365 1.00 61.31 87 VAL A O 1
ATOM 685 N N . TRP A 1 88 ? 8.120 -0.624 -17.493 1.00 59.50 88 TRP A N 1
ATOM 686 C CA . TRP A 1 88 ? 8.859 -1.835 -17.136 1.00 59.50 88 TRP A CA 1
ATOM 687 C C . TRP A 1 88 ? 8.041 -2.721 -16.185 1.00 59.50 88 TRP A C 1
ATOM 689 O O . TRP A 1 88 ? 7.586 -2.263 -15.138 1.00 59.50 88 TRP A O 1
ATOM 699 N N . GLY A 1 89 ? 7.878 -4.002 -16.529 1.00 63.38 89 GLY A N 1
ATOM 700 C CA . GLY A 1 89 ? 7.161 -4.978 -15.695 1.00 63.38 89 GLY A CA 1
ATOM 701 C C . GLY A 1 89 ? 5.647 -5.067 -15.931 1.00 63.38 89 GLY A C 1
ATOM 702 O O . GLY A 1 89 ? 4.971 -5.757 -15.166 1.00 63.38 89 GLY A O 1
ATOM 703 N N . ALA A 1 90 ? 5.137 -4.427 -16.988 1.00 66.62 90 ALA A N 1
ATOM 704 C CA . ALA A 1 90 ? 3.775 -4.607 -17.477 1.00 66.62 90 ALA A CA 1
ATOM 705 C C . ALA A 1 90 ? 3.577 -6.059 -17.943 1.00 66.62 90 ALA A C 1
ATOM 707 O O . ALA A 1 90 ? 4.298 -6.542 -18.815 1.00 66.62 90 ALA A O 1
ATOM 708 N N . ARG A 1 91 ? 2.640 -6.783 -17.322 1.00 68.56 91 ARG A N 1
ATOM 709 C CA . ARG A 1 91 ? 2.283 -8.169 -17.685 1.00 68.56 91 ARG A CA 1
ATOM 710 C C . ARG A 1 91 ? 0.780 -8.366 -17.882 1.00 68.56 91 ARG A C 1
ATOM 712 O O . ARG A 1 91 ? 0.366 -9.489 -18.154 1.00 68.56 91 ARG A O 1
ATOM 719 N N . GLY A 1 92 ? -0.008 -7.306 -17.749 1.00 69.00 92 GLY A N 1
ATOM 720 C CA . GLY A 1 92 ? -1.460 -7.353 -17.701 1.00 69.00 92 GLY A CA 1
ATOM 721 C C . GLY A 1 92 ? -2.114 -7.190 -19.065 1.00 69.00 92 GLY A C 1
ATOM 722 O O . GLY A 1 92 ? -1.457 -7.150 -20.106 1.00 69.00 92 GLY A O 1
ATOM 723 N N . THR A 1 93 ? -3.434 -7.073 -19.028 1.00 75.56 93 THR A N 1
ATOM 724 C CA . THR A 1 93 ? -4.315 -6.794 -20.163 1.00 75.56 93 THR A CA 1
ATOM 725 C C . THR A 1 93 ? -5.107 -5.507 -19.902 1.00 75.56 93 THR A C 1
ATOM 727 O O . THR A 1 93 ? -5.140 -4.993 -18.779 1.00 75.56 93 THR A O 1
ATOM 730 N N . THR A 1 94 ? -5.777 -4.970 -20.922 1.00 77.69 94 THR A N 1
ATOM 731 C CA . THR A 1 94 ? -6.662 -3.796 -20.781 1.00 77.69 94 THR A CA 1
ATOM 732 C C . THR A 1 94 ? -7.738 -4.013 -19.710 1.00 77.69 94 THR A C 1
ATOM 734 O O . THR A 1 94 ? -8.035 -3.109 -18.931 1.00 77.69 94 THR A O 1
ATOM 737 N N . GLU A 1 95 ? -8.233 -5.245 -19.575 1.00 76.25 95 GLU A N 1
ATOM 738 C CA . GLU A 1 95 ? -9.201 -5.626 -18.541 1.00 76.25 95 GLU A CA 1
ATOM 739 C C . GLU A 1 95 ? -8.630 -5.494 -17.125 1.00 76.25 95 GLU A C 1
ATOM 741 O O . GLU A 1 95 ? -9.270 -4.926 -16.239 1.00 76.25 95 GLU A O 1
ATOM 746 N N . THR A 1 96 ? -7.389 -5.942 -16.896 1.00 73.88 96 THR A N 1
ATOM 747 C CA . THR A 1 96 ? -6.752 -5.776 -15.580 1.00 73.88 96 THR A CA 1
ATOM 748 C C . THR A 1 96 ? -6.507 -4.307 -15.246 1.00 73.88 96 THR A C 1
ATOM 750 O O . THR A 1 96 ? -6.580 -3.929 -14.076 1.00 73.88 96 THR A O 1
ATOM 753 N N . CYS A 1 97 ? -6.277 -3.468 -16.259 1.00 74.69 97 CYS A N 1
ATOM 754 C CA . CYS A 1 97 ? -6.151 -2.023 -16.095 1.00 74.69 97 CYS A CA 1
ATOM 755 C C . CYS A 1 97 ? -7.485 -1.385 -15.678 1.00 74.69 97 CYS A C 1
ATOM 757 O O . CYS A 1 97 ? -7.509 -0.611 -14.720 1.00 74.69 97 CYS A O 1
ATOM 759 N N . ASN A 1 98 ? -8.600 -1.777 -16.305 1.00 77.06 98 ASN A N 1
ATOM 760 C CA . ASN A 1 98 ? -9.941 -1.319 -15.925 1.00 77.06 98 ASN A CA 1
ATOM 761 C C . ASN A 1 98 ? -10.292 -1.711 -14.484 1.00 77.06 98 ASN A C 1
ATOM 763 O O . ASN A 1 98 ? -10.754 -0.875 -13.706 1.00 77.06 98 ASN A O 1
ATOM 767 N N . VAL A 1 99 ? -10.000 -2.954 -14.092 1.00 76.56 99 VAL A N 1
ATOM 768 C CA . VAL A 1 99 ? -10.224 -3.432 -12.718 1.00 76.56 99 VAL A CA 1
ATOM 769 C C . VAL A 1 99 ? -9.346 -2.671 -11.718 1.00 76.56 99 VAL A C 1
ATOM 771 O O . VAL A 1 99 ? -9.837 -2.213 -10.684 1.00 76.56 99 VAL A O 1
ATOM 774 N N . ALA A 1 100 ? -8.064 -2.464 -12.029 1.00 73.44 100 ALA A N 1
ATOM 775 C CA . ALA A 1 100 ? -7.156 -1.685 -11.184 1.00 73.44 100 ALA A CA 1
ATOM 776 C C . ALA A 1 100 ? -7.575 -0.206 -11.067 1.00 73.44 100 ALA A C 1
ATOM 778 O O . ALA A 1 100 ? -7.399 0.402 -10.004 1.00 73.44 100 ALA A O 1
ATOM 779 N N . GLY A 1 101 ? -8.143 0.356 -12.138 1.00 73.38 101 GLY A N 1
ATOM 780 C CA . GLY A 1 101 ? -8.732 1.691 -12.179 1.00 73.38 101 GLY A CA 1
ATOM 781 C C . GLY A 1 101 ? -9.968 1.800 -11.289 1.00 73.38 101 GLY A C 1
ATOM 782 O O . GLY A 1 101 ? -10.025 2.695 -10.444 1.00 73.38 101 GLY A O 1
ATOM 783 N N . PHE A 1 102 ? -10.892 0.842 -11.392 1.00 77.06 102 PHE A N 1
ATOM 784 C CA . PHE A 1 102 ? -12.099 0.773 -10.564 1.00 77.06 102 PHE A CA 1
ATOM 785 C C . PHE A 1 102 ? -11.770 0.657 -9.070 1.00 77.06 102 PHE A C 1
ATOM 787 O O . PHE A 1 102 ? -12.281 1.427 -8.260 1.00 77.06 102 PHE A O 1
ATOM 794 N N . LEU A 1 103 ? -10.842 -0.231 -8.704 1.00 71.44 103 LEU A N 1
ATOM 795 C CA . LEU A 1 103 ? -10.351 -0.375 -7.325 1.00 71.44 103 LEU A CA 1
ATOM 796 C C . LEU A 1 103 ? -9.589 0.858 -6.815 1.00 71.44 103 LEU A C 1
ATOM 798 O O . LEU A 1 103 ? -9.414 1.016 -5.611 1.00 71.44 103 LEU A O 1
ATOM 802 N N . GLY A 1 104 ? -9.074 1.702 -7.711 1.00 67.25 104 GLY A N 1
ATOM 803 C CA . GLY A 1 104 ? -8.311 2.893 -7.349 1.00 67.25 104 GLY A CA 1
ATOM 804 C C . GLY A 1 104 ? -9.129 4.160 -7.185 1.00 67.25 104 GLY A C 1
ATOM 805 O O . GLY A 1 104 ? -8.812 4.951 -6.304 1.00 67.25 104 GLY A O 1
ATOM 806 N N . HIS A 1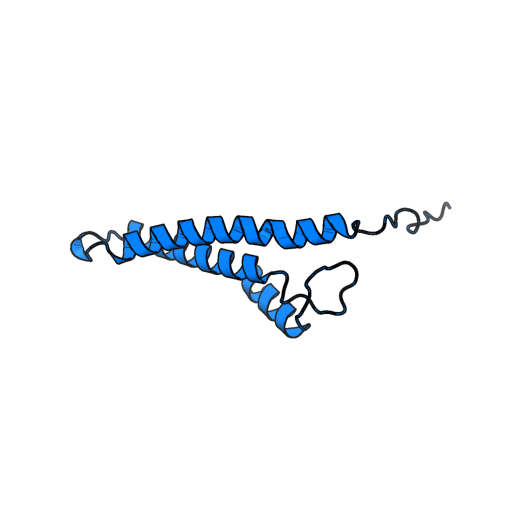 105 ? -10.135 4.3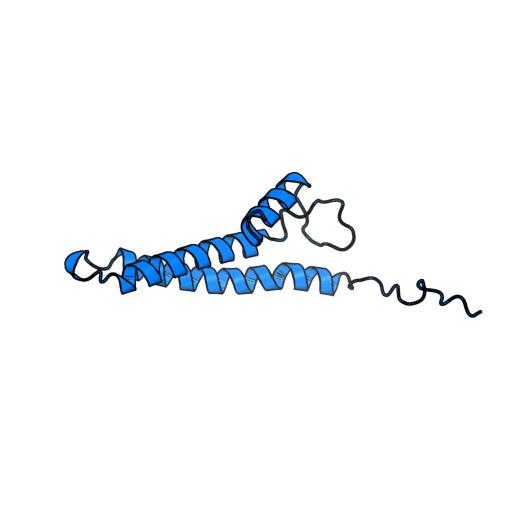53 -8.031 1.00 66.25 105 HIS A N 1
ATOM 807 C CA . HIS A 1 105 ? -10.883 5.606 -8.088 1.00 66.25 105 HIS A CA 1
ATOM 808 C C . HIS A 1 105 ? -12.360 5.451 -7.724 1.00 66.25 105 HIS A C 1
ATOM 810 O O . HIS A 1 105 ? -13.001 6.467 -7.466 1.00 66.25 105 HIS A O 1
ATOM 816 N N . GLY A 1 106 ? -12.881 4.217 -7.633 1.00 56.03 106 GLY A N 1
ATOM 817 C CA . GLY A 1 106 ? -14.315 3.953 -7.506 1.00 56.03 106 GLY A CA 1
ATOM 818 C C . GLY A 1 106 ? -15.067 4.433 -8.750 1.00 56.03 106 GLY A C 1
ATOM 819 O O . GLY A 1 106 ? -14.747 5.475 -9.313 1.00 56.03 106 GLY A O 1
ATOM 820 N N . ALA A 1 107 ? -16.051 3.675 -9.231 1.00 44.84 107 ALA A N 1
ATOM 821 C CA . ALA A 1 107 ? -16.889 4.150 -10.331 1.00 44.84 107 ALA A CA 1
ATOM 822 C C . ALA A 1 107 ? -17.479 5.534 -10.005 1.00 44.84 107 ALA A C 1
ATOM 824 O O . ALA A 1 107 ? -18.204 5.693 -9.020 1.00 44.84 107 ALA A O 1
ATOM 825 N N . ARG A 1 108 ? -17.149 6.516 -10.840 1.00 37.81 108 ARG A N 1
ATOM 826 C CA . ARG A 1 108 ? -17.979 7.690 -11.089 1.00 37.81 108 ARG A CA 1
ATOM 827 C C . ARG A 1 108 ? -18.455 7.614 -12.524 1.00 37.81 108 ARG A C 1
ATOM 829 O O . ARG A 1 108 ? -17.615 7.250 -13.377 1.00 37.81 108 ARG A O 1
#

pLDDT: mean 71.69, std 12.73, range [37.81, 87.75]

Secondary structure (DSSP, 8-state):
-----TTTT---SS-HHHHHHHHHHHHHHHHHHHHHHHHHHHHHHHS-GGG--HHHHHHHHHHHHHHHHHHHHHHTTSSSBTT-TT-TT--B-HHHHHHHHHHHH---

Sequence (108 aa):
TKIINMSARYTPPFSVTQQKVLAFVPKVTSSLSGMGALYICQDILRMPRSKRTPYHRLVGVMSLMDAVFAGKSWVSTWPIPQETPFVWGARGTTETCNVAGFLGHGAR

Organism: NCBI:txid265537

Foldseek 3Di:
DDDDPPPPPPPPPDDPVVLVCVLCVLQVVLVVLLVVLVVLLVVLVPDDPVPDDVVSVVSNVVSVLSNVVSVLSNCVLAQADPPDPSHDNHNHDPVSVVVSVCSVPPDD

Radius of gyration: 20.23 Å; chains: 1; bounding box: 35×44×64 Å